Protein AF-A0AAN6DAK7-F1 (afdb_monomer_lite)

Foldseek 3Di:
DDDDDDDDDDDFDDDPPPCRVVVVVVCCVVVVVDDPVVD

Sequence (39 aa):
MGKEKTHVNVVVIGHVDSGKSTTTGHLIYKCGGIDKRTI

Organism: Pichia angusta (NCBI:txid870730)

Secondary structure (DSSP, 8-state):
-PPPPPP--------TTS-HHHHHHHHHHHTTSS-TT--

Radius of gyration: 13.12 Å; chains: 1; bounding box: 29×27×31 Å

pLDDT: mean 87.54, std 11.66, range [50.91, 97.19]

InterPro domains:
  IPR000795 Translational (tr)-type GTP-binding domain [PF00009] (5-38)
  IPR027417 P-loop containing nucleoside triphosphate hydrolase [G3DSA:3.40.50.300] (1-39)
  IPR027417 P-loop containing nucleoside triphosphate hydrolase [SSF52540] (3-38)
  IPR050100 Translation factor GTPase superfamily members [PTHR23115] (1-39)

Structure (mmCIF, N/CA/C/O backbone):
data_AF-A0AAN6DAK7-F1
#
_entry.id   AF-A0AAN6DAK7-F1
#
loop_
_atom_site.group_PDB
_atom_site.id
_atom_site.type_symbol
_atom_site.label_atom_id
_atom_site.label_alt_id
_atom_site.label_comp_id
_atom_site.label_asym_id
_atom_site.label_entity_id
_atom_site.label_seq_id
_atom_site.pdbx_PDB_ins_code
_atom_site.Cartn_x
_atom_site.Cartn_y
_atom_site.Cartn_z
_atom_site.occupancy
_atom_site.B_iso_or_equiv
_atom_site.auth_seq_id
_atom_site.auth_comp_id
_atom_site.auth_asym_id
_atom_site.auth_atom_id
_atom_site.pdbx_PDB_model_num
ATOM 1 N N . MET A 1 1 ? -21.862 4.566 17.424 1.00 50.91 1 MET A N 1
ATOM 2 C CA . MET A 1 1 ? -20.531 4.412 18.053 1.00 50.91 1 MET A CA 1
ATOM 3 C C . MET A 1 1 ? -19.780 3.342 17.280 1.00 50.91 1 MET A C 1
ATOM 5 O O . MET A 1 1 ? -20.265 2.220 17.218 1.00 50.91 1 MET A O 1
ATOM 9 N N . GLY A 1 2 ? -18.695 3.694 16.586 1.00 70.12 2 GLY A N 1
ATOM 10 C CA . GLY A 1 2 ? -17.908 2.703 15.846 1.00 70.12 2 GLY A CA 1
ATOM 11 C C . GLY A 1 2 ? -17.196 1.773 16.825 1.00 70.12 2 GLY A C 1
ATOM 12 O O . GLY A 1 2 ? -16.584 2.262 17.769 1.00 70.12 2 GLY A O 1
ATOM 13 N N . LYS A 1 3 ? -17.304 0.454 16.632 1.00 80.44 3 LYS A N 1
ATOM 14 C CA . LYS A 1 3 ? -16.475 -0.516 17.364 1.00 80.44 3 LYS A CA 1
ATOM 15 C C . LYS A 1 3 ? -14.996 -0.193 17.131 1.00 80.44 3 LYS A C 1
ATOM 17 O O . LYS A 1 3 ? -14.634 0.197 16.019 1.00 80.44 3 LYS A O 1
ATOM 22 N N . GLU A 1 4 ? -14.165 -0.391 18.154 1.00 84.12 4 GLU A N 1
ATOM 23 C CA . GLU A 1 4 ? -12.710 -0.400 17.985 1.00 84.12 4 GLU A CA 1
ATOM 24 C C . GLU A 1 4 ? -12.335 -1.343 16.841 1.00 84.12 4 GLU A C 1
ATOM 26 O O . GLU A 1 4 ? -12.804 -2.484 16.769 1.00 84.12 4 GLU A O 1
ATOM 31 N N . LYS A 1 5 ? -11.521 -0.841 15.912 1.00 85.75 5 LYS A N 1
ATOM 32 C CA . LYS A 1 5 ? -10.996 -1.656 14.822 1.00 85.75 5 LYS A CA 1
ATOM 33 C C . LYS A 1 5 ? -9.787 -2.422 15.336 1.00 85.75 5 LYS A C 1
ATOM 35 O O . LYS A 1 5 ? -8.902 -1.842 15.954 1.00 85.75 5 LYS A O 1
ATOM 40 N N . THR A 1 6 ? -9.729 -3.714 15.039 1.00 93.44 6 THR A N 1
ATOM 41 C CA . THR A 1 6 ? -8.548 -4.531 15.319 1.00 93.44 6 THR A CA 1
ATOM 42 C C . THR A 1 6 ? -7.348 -4.007 14.530 1.00 93.44 6 THR A C 1
ATOM 44 O O . THR A 1 6 ? -7.452 -3.765 13.326 1.00 93.44 6 THR A O 1
ATOM 47 N N . HIS A 1 7 ? -6.205 -3.851 15.199 1.00 92.25 7 HIS A N 1
ATOM 48 C CA . HIS A 1 7 ? -4.941 -3.521 14.546 1.00 92.25 7 HIS A CA 1
ATOM 49 C C . HIS A 1 7 ? -4.406 -4.735 13.780 1.00 92.25 7 HIS A C 1
ATOM 51 O O . HIS A 1 7 ? -4.360 -5.842 14.314 1.00 92.25 7 HIS A O 1
ATOM 57 N N . VAL A 1 8 ? -3.991 -4.525 12.529 1.00 93.44 8 VAL A N 1
ATOM 58 C CA . VAL A 1 8 ? -3.457 -5.574 11.650 1.00 93.44 8 VAL A CA 1
ATOM 59 C C . VAL A 1 8 ? -2.247 -5.028 10.898 1.00 93.44 8 VAL A C 1
ATOM 61 O O . VAL A 1 8 ? -2.275 -3.895 10.423 1.00 93.44 8 VAL A O 1
ATOM 64 N N . ASN A 1 9 ? -1.207 -5.851 10.759 1.00 94.81 9 ASN A N 1
ATOM 65 C CA . ASN A 1 9 ? -0.041 -5.564 9.924 1.00 94.81 9 ASN A CA 1
ATOM 66 C C . 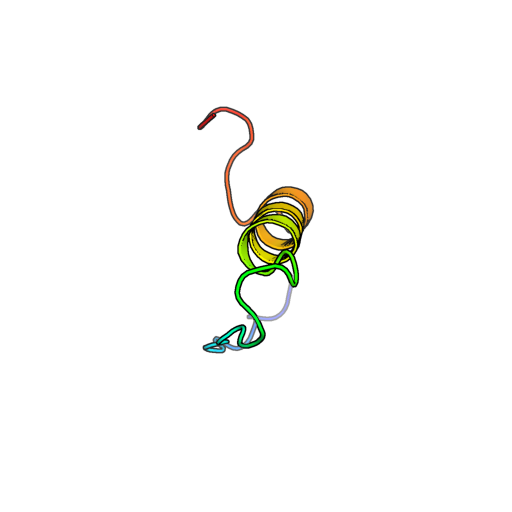ASN A 1 9 ? -0.196 -6.274 8.571 1.00 94.81 9 ASN A C 1
ATOM 68 O O . ASN A 1 9 ? -0.533 -7.456 8.535 1.00 94.81 9 ASN A O 1
ATOM 72 N N . VAL A 1 10 ? 0.056 -5.569 7.466 1.00 94.06 10 VAL A N 1
ATOM 73 C CA . VAL A 1 10 ? -0.123 -6.084 6.096 1.00 94.06 10 VAL A CA 1
ATOM 74 C C . VAL A 1 10 ? 1.137 -5.820 5.272 1.00 94.06 10 VAL A C 1
ATOM 76 O O . VAL A 1 10 ? 1.713 -4.738 5.358 1.00 94.06 10 VAL A O 1
ATOM 79 N N . VAL A 1 11 ? 1.543 -6.790 4.446 1.00 96.25 11 VAL A N 1
ATOM 80 C CA . VAL A 1 11 ? 2.643 -6.662 3.476 1.00 96.25 11 VAL A CA 1
ATOM 81 C C . VAL A 1 11 ? 2.138 -6.953 2.061 1.00 96.25 11 VAL A C 1
ATOM 83 O O . VAL A 1 11 ? 1.366 -7.887 1.855 1.00 96.25 11 VAL A O 1
ATOM 86 N N . VAL A 1 12 ? 2.569 -6.154 1.081 1.00 95.81 12 VAL A N 1
ATOM 87 C CA . VAL A 1 12 ? 2.218 -6.319 -0.340 1.00 95.81 12 VAL A CA 1
ATOM 88 C C . VAL A 1 12 ? 3.459 -6.768 -1.114 1.00 95.81 12 VAL A C 1
ATOM 90 O O . VAL A 1 12 ? 4.453 -6.045 -1.164 1.00 95.81 12 VAL A O 1
ATOM 93 N N . ILE A 1 13 ? 3.404 -7.952 -1.730 1.00 97.06 13 ILE A N 1
ATOM 94 C CA . ILE A 1 13 ? 4.514 -8.576 -2.476 1.00 97.06 13 ILE A CA 1
ATOM 95 C C . ILE A 1 13 ? 4.150 -8.806 -3.950 1.00 97.06 13 ILE A C 1
ATOM 97 O O . ILE A 1 13 ? 2.980 -8.767 -4.318 1.00 97.06 13 ILE A O 1
ATOM 101 N N . GLY A 1 14 ? 5.154 -9.026 -4.804 1.00 96.38 14 GLY A N 1
ATOM 102 C CA . GLY A 1 14 ? 4.965 -9.254 -6.244 1.00 96.38 14 GLY A CA 1
ATOM 103 C C . GLY A 1 14 ? 6.092 -8.681 -7.107 1.00 96.38 14 GLY A C 1
ATOM 104 O O . GLY A 1 14 ? 6.984 -7.993 -6.600 1.00 96.38 14 GLY A O 1
ATOM 105 N N . HIS A 1 15 ? 6.031 -8.935 -8.415 1.00 97.06 15 HIS A N 1
ATOM 106 C CA . HIS A 1 15 ? 7.025 -8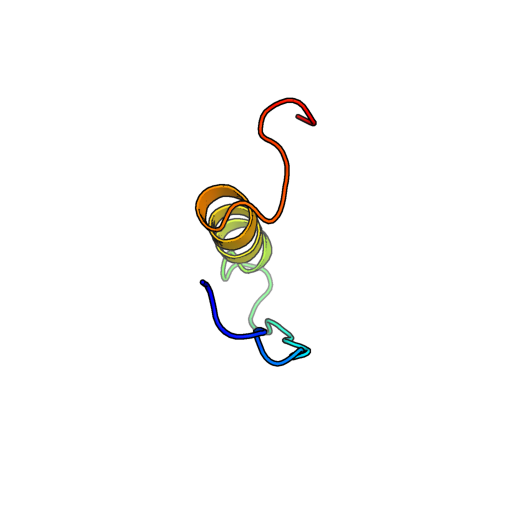.490 -9.404 1.00 97.06 15 HIS A CA 1
ATOM 107 C C . HIS A 1 15 ? 7.185 -6.962 -9.422 1.00 97.06 15 HIS A C 1
ATOM 109 O O . HIS A 1 15 ? 6.262 -6.234 -9.039 1.00 97.06 15 HIS A O 1
ATOM 115 N N . VAL A 1 16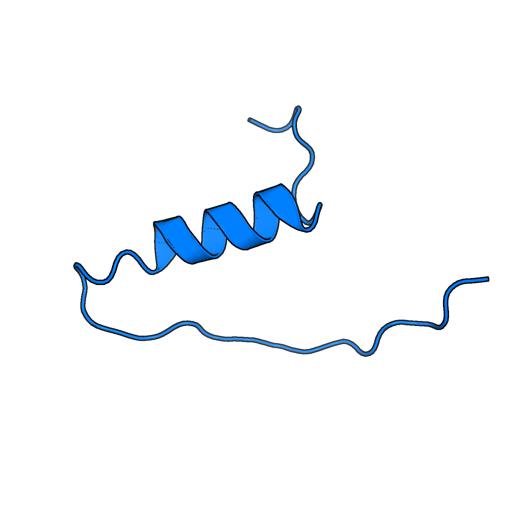 ? 8.366 -6.458 -9.808 1.00 94.38 16 VAL A N 1
ATOM 116 C CA . VAL A 1 16 ? 8.685 -5.013 -9.780 1.00 94.38 16 VAL A CA 1
ATOM 117 C C . VAL A 1 16 ? 7.653 -4.189 -10.558 1.00 94.38 16 VAL A C 1
ATOM 119 O O . VAL A 1 16 ? 7.185 -3.178 -10.037 1.00 94.38 16 VAL A O 1
ATOM 122 N N . ASP A 1 17 ? 7.156 -4.720 -11.677 1.00 95.75 17 ASP A N 1
ATOM 123 C CA . ASP A 1 17 ? 6.194 -4.036 -12.552 1.00 95.75 17 ASP A CA 1
ATOM 124 C C . ASP A 1 17 ? 4.718 -4.300 -12.203 1.00 95.75 17 ASP A C 1
ATOM 126 O O . ASP A 1 17 ? 3.820 -3.791 -12.865 1.00 95.75 17 ASP A O 1
ATOM 130 N N . SER A 1 18 ? 4.413 -5.056 -11.139 1.00 96.50 18 SER A N 1
ATOM 131 C CA . SER A 1 18 ? 3.021 -5.354 -10.741 1.00 96.50 18 SER A CA 1
ATOM 132 C C . SER A 1 18 ? 2.266 -4.162 -10.134 1.00 96.50 18 SER A C 1
ATOM 134 O O . SER A 1 18 ? 1.160 -4.330 -9.628 1.00 96.50 18 SER A O 1
ATOM 136 N N . GLY A 1 19 ? 2.859 -2.964 -10.108 1.00 96.00 19 GLY A N 1
ATOM 137 C CA . GLY A 1 19 ? 2.183 -1.756 -9.624 1.00 96.00 19 GLY A CA 1
ATOM 138 C C . GLY A 1 19 ? 1.859 -1.764 -8.125 1.00 96.00 19 GLY A C 1
ATOM 139 O O . GLY A 1 19 ? 0.921 -1.096 -7.693 1.00 96.00 19 GLY A O 1
ATOM 140 N N . LYS A 1 20 ? 2.626 -2.506 -7.312 1.00 97.19 20 LYS A N 1
ATOM 141 C CA . LYS A 1 20 ? 2.393 -2.663 -5.860 1.00 97.19 20 LYS A CA 1
ATOM 142 C C . LYS A 1 20 ? 2.251 -1.321 -5.139 1.00 97.19 20 LYS A C 1
ATOM 144 O O . LYS A 1 20 ? 1.306 -1.131 -4.376 1.00 97.19 20 LYS A O 1
ATOM 149 N N . SER A 1 21 ? 3.163 -0.386 -5.403 1.00 95.75 21 SER A N 1
ATOM 150 C CA . SER A 1 21 ? 3.168 0.944 -4.786 1.00 95.75 21 SER A CA 1
ATOM 151 C C . SER A 1 21 ? 1.967 1.782 -5.228 1.00 95.75 21 SER A C 1
ATOM 153 O O . SER A 1 21 ? 1.370 2.464 -4.401 1.00 95.75 21 SER A O 1
ATOM 155 N N . THR A 1 22 ? 1.555 1.669 -6.495 1.00 96.38 22 THR A N 1
ATOM 156 C CA . THR A 1 22 ? 0.380 2.364 -7.042 1.00 96.38 22 THR A CA 1
ATOM 157 C C .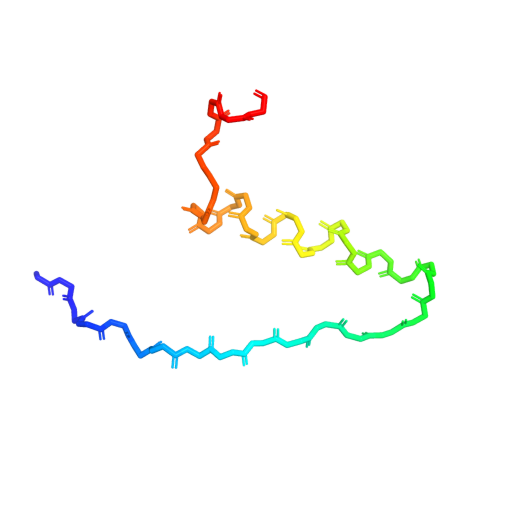 THR A 1 22 ? -0.904 1.893 -6.367 1.00 96.38 22 THR A C 1
ATOM 159 O O . THR A 1 22 ? -1.678 2.710 -5.871 1.00 96.38 22 THR A O 1
ATOM 162 N N . THR A 1 23 ? -1.115 0.577 -6.275 1.00 95.62 23 THR A N 1
ATOM 163 C CA . THR A 1 23 ? -2.296 0.007 -5.609 1.00 95.62 23 THR A CA 1
ATOM 164 C C . THR A 1 23 ? -2.297 0.310 -4.112 1.00 95.62 23 THR A C 1
ATOM 166 O O . THR A 1 23 ? -3.326 0.706 -3.568 1.00 95.62 23 THR A O 1
ATOM 169 N N . THR A 1 24 ? -1.144 0.183 -3.447 1.00 95.50 24 THR A N 1
ATOM 170 C CA . THR A 1 24 ? -1.015 0.480 -2.011 1.00 95.50 24 THR A CA 1
ATOM 171 C C . THR A 1 24 ? -1.298 1.954 -1.726 1.00 95.50 24 THR A C 1
ATOM 173 O O . THR A 1 24 ? -2.100 2.265 -0.847 1.00 95.50 24 THR A O 1
ATOM 176 N N . GLY A 1 25 ? -0.717 2.867 -2.508 1.00 93.31 25 GLY A N 1
ATOM 177 C CA . GLY A 1 25 ? -0.975 4.301 -2.393 1.00 93.31 25 GLY A CA 1
ATOM 178 C C . GLY A 1 25 ? -2.448 4.647 -2.622 1.00 93.31 25 GLY A C 1
ATOM 179 O O . GLY A 1 25 ? -3.031 5.401 -1.846 1.00 93.31 25 GLY A O 1
ATOM 180 N N . HIS A 1 26 ? -3.088 4.031 -3.621 1.00 93.62 26 HIS A N 1
ATOM 181 C CA . HIS A 1 26 ? -4.513 4.233 -3.904 1.00 93.62 26 HIS A CA 1
ATOM 182 C C . HIS A 1 26 ? -5.425 3.770 -2.763 1.00 93.62 26 HIS A C 1
ATOM 184 O O . HIS A 1 26 ? -6.399 4.450 -2.434 1.00 93.62 26 HIS A O 1
ATOM 190 N N . LEU A 1 27 ? -5.103 2.634 -2.134 1.00 93.06 27 LEU A N 1
ATOM 191 C CA . LEU A 1 27 ? -5.830 2.126 -0.969 1.00 93.06 27 LEU A CA 1
ATOM 192 C C . LEU A 1 27 ? -5.710 3.084 0.216 1.00 93.06 27 LEU A C 1
ATOM 194 O O . LEU A 1 27 ? -6.724 3.437 0.812 1.00 93.06 27 LEU A O 1
ATOM 198 N N . ILE A 1 28 ? -4.500 3.547 0.531 1.00 92.50 28 ILE A N 1
ATOM 199 C CA . ILE A 1 28 ? -4.279 4.474 1.648 1.00 92.50 28 ILE A CA 1
ATOM 200 C C . ILE A 1 28 ? -4.994 5.810 1.391 1.00 92.50 28 ILE A C 1
ATOM 202 O O . ILE A 1 28 ? -5.651 6.336 2.292 1.00 92.50 28 ILE A O 1
ATOM 206 N N . TYR A 1 29 ? -4.944 6.315 0.155 1.00 89.44 29 TYR A N 1
ATOM 207 C CA . TYR A 1 29 ? -5.622 7.548 -0.247 1.00 89.44 29 TYR A CA 1
ATOM 208 C C . TYR A 1 29 ? -7.150 7.451 -0.120 1.00 89.44 29 TYR A C 1
ATOM 210 O O . TYR A 1 29 ? -7.788 8.330 0.461 1.00 89.44 29 TYR A O 1
ATOM 218 N N . LYS A 1 30 ? -7.764 6.372 -0.631 1.00 89.69 30 LYS A N 1
ATOM 219 C CA . LYS A 1 30 ? -9.226 6.190 -0.573 1.00 89.69 30 LYS A CA 1
ATOM 220 C C . LYS A 1 30 ? -9.740 5.832 0.817 1.00 89.69 30 LYS A C 1
ATOM 222 O O . LYS A 1 30 ? -10.816 6.288 1.191 1.00 89.69 30 LYS A O 1
ATOM 227 N N . CYS A 1 31 ? -8.996 5.027 1.570 1.00 89.12 31 CYS A N 1
ATOM 228 C CA . CYS A 1 31 ? -9.386 4.598 2.912 1.00 89.12 31 CYS A CA 1
ATOM 229 C C . CYS A 1 31 ? -9.135 5.671 3.986 1.00 89.12 31 CYS A C 1
ATOM 231 O O . CYS A 1 31 ? -9.408 5.415 5.157 1.00 89.12 31 CYS A O 1
ATOM 233 N N . GLY A 1 32 ? -8.635 6.854 3.606 1.00 83.81 32 GLY A N 1
ATOM 234 C CA . GLY A 1 32 ? -8.406 7.973 4.521 1.00 83.81 32 GLY A CA 1
ATOM 235 C C . GLY A 1 32 ? -7.230 7.759 5.473 1.00 83.81 32 GLY A C 1
ATOM 236 O O . GLY A 1 32 ? -7.210 8.341 6.551 1.00 83.81 32 GLY A O 1
ATOM 237 N N . GLY A 1 33 ? -6.269 6.907 5.099 1.00 82.25 33 GLY A N 1
ATOM 238 C CA . GLY A 1 33 ? -5.047 6.689 5.877 1.00 82.25 33 GLY A CA 1
ATOM 239 C C . GLY A 1 33 ? -4.009 7.805 5.713 1.00 82.25 33 GLY A C 1
ATOM 240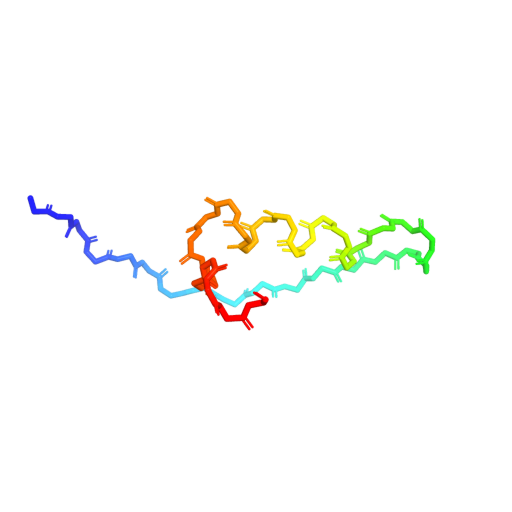 O O . GLY A 1 33 ? -3.078 7.880 6.506 1.00 82.25 33 GLY A O 1
ATOM 241 N N . ILE A 1 34 ? -4.172 8.670 4.704 1.00 84.56 34 ILE A N 1
ATOM 242 C CA . ILE A 1 34 ? -3.383 9.889 4.490 1.00 84.5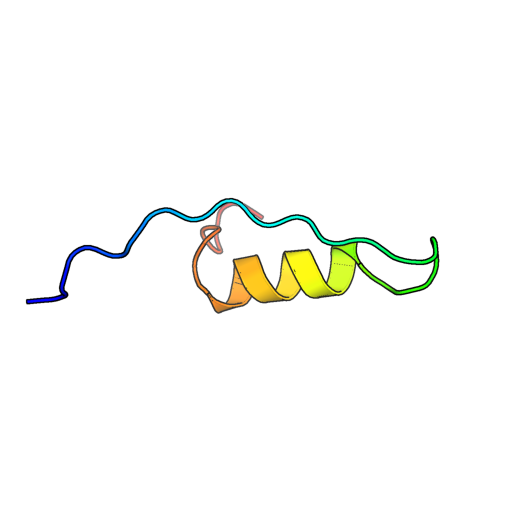6 34 ILE A CA 1
ATOM 243 C C . ILE A 1 34 ? -4.349 11.059 4.285 1.00 84.56 34 ILE A C 1
ATOM 245 O O . ILE A 1 34 ? -5.340 10.932 3.560 1.00 84.56 34 ILE A O 1
ATOM 249 N N . ASP A 1 35 ? -4.054 12.195 4.917 1.00 76.44 35 ASP A N 1
ATOM 250 C CA . ASP A 1 35 ? -4.813 13.425 4.713 1.00 76.44 35 ASP A CA 1
ATOM 251 C C . ASP A 1 35 ? -4.542 14.013 3.321 1.00 76.44 35 ASP A C 1
ATOM 253 O O . ASP A 1 35 ? -3.402 14.113 2.863 1.00 76.44 35 ASP A O 1
ATOM 257 N N . LYS A 1 36 ? -5.608 14.443 2.643 1.00 68.75 36 LYS A N 1
ATOM 258 C CA . LYS A 1 36 ? -5.550 14.911 1.251 1.00 68.75 36 LYS A CA 1
ATOM 259 C C . LYS A 1 36 ? -4.758 16.207 1.074 1.00 68.75 36 LYS A C 1
ATOM 261 O O . LYS A 1 36 ? -4.430 16.527 -0.059 1.00 68.75 36 LYS A O 1
ATOM 266 N N . ARG A 1 37 ? -4.493 16.952 2.154 1.00 70.31 37 ARG A N 1
ATOM 267 C CA . ARG A 1 37 ? -3.683 18.184 2.136 1.00 70.31 37 ARG A CA 1
ATOM 268 C C . ARG A 1 37 ? -2.203 17.948 2.429 1.00 70.31 37 ARG A C 1
ATOM 270 O O . ARG A 1 37 ? -1.437 18.901 2.438 1.00 70.31 37 ARG A O 1
ATOM 277 N N . THR A 1 38 ? -1.811 16.707 2.717 1.00 64.62 38 THR A N 1
ATOM 278 C CA . THR A 1 38 ? -0.407 16.359 2.995 1.00 64.62 38 THR A CA 1
ATOM 279 C C . THR A 1 38 ? 0.406 16.150 1.704 1.00 64.62 38 THR A C 1
ATOM 281 O O . THR A 1 38 ? 1.619 15.980 1.769 1.00 64.62 38 THR A O 1
ATOM 284 N N . ILE A 1 39 ? -0.250 16.183 0.537 1.00 57.78 39 ILE A N 1
ATOM 285 C CA . ILE A 1 39 ? 0.332 16.090 -0.813 1.00 57.78 39 ILE A CA 1
ATOM 286 C C . ILE A 1 39 ? 0.145 17.394 -1.577 1.00 57.78 39 ILE A C 1
ATOM 288 O O . ILE A 1 39 ? -0.923 18.023 -1.396 1.00 57.78 39 ILE A O 1
#